Protein AF-A0A2A4T6I4-F1 (afdb_monomer_lite)

Foldseek 3Di:
DPPPPVVVVLVVVVVVLVVVLVVLVVCLVVVCVVCVVPPVCVVVNVVVSVVSVVVSVVSCCVRVVVLVVDDPVVVVVVVVVVVVVVVVVVVVVVVPVVVDD

Sequence (101 aa):
MEKAATKHEKNIVYIKIAVLLAVITAIEVAYPYLTEDIKGLHQLYMPILGGLSAIKFFIVVAYYMHLKFDPAVLKRIFAFSLSLAVLFVSALLLLFEVVEF

pLDDT: mean 79.91, std 13.35, range [47.19, 96.62]

Organism: NCBI:txid2024889

InterPro domains:
  IPR005171 Cytochrome C oxidase subunit IV, prokaryotes [PF03626] (16-89)

Radius of gyration: 19.41 Å; chains: 1; bounding box: 61×28×48 Å

Structure (mmCIF, N/CA/C/O backbone):
data_AF-A0A2A4T6I4-F1
#
_entry.id   AF-A0A2A4T6I4-F1
#
loop_
_atom_site.group_PDB
_atom_site.id
_atom_site.type_symbol
_atom_site.label_atom_id
_atom_site.label_alt_id
_atom_site.label_comp_id
_atom_site.label_asym_id
_atom_site.label_entity_id
_atom_site.label_seq_id
_atom_site.pdbx_PDB_ins_code
_atom_site.Cartn_x
_atom_site.Cartn_y
_atom_site.Cartn_z
_atom_site.occupancy
_atom_site.B_iso_or_equiv
_atom_site.auth_seq_id
_atom_site.auth_comp_id
_atom_site.auth_asym_id
_atom_site.auth_atom_id
_atom_site.pdbx_PDB_model_num
ATOM 1 N N . MET A 1 1 ? -35.434 -9.210 23.827 1.00 47.19 1 MET A N 1
ATOM 2 C CA . MET A 1 1 ? -34.503 -10.174 23.197 1.00 47.19 1 MET A CA 1
ATOM 3 C C . MET A 1 1 ? -34.000 -9.669 21.831 1.00 47.19 1 MET A C 1
ATOM 5 O O . MET A 1 1 ? -33.871 -10.443 20.899 1.00 47.19 1 MET A O 1
ATOM 9 N N . GLU A 1 2 ? -33.637 -8.384 21.702 1.00 53.34 2 GLU A N 1
ATOM 10 C CA . GLU A 1 2 ? -33.437 -7.727 20.387 1.00 53.34 2 GLU A CA 1
ATOM 11 C C . GLU A 1 2 ? -31.963 -7.446 20.012 1.00 53.34 2 GLU A C 1
ATOM 13 O O . GLU A 1 2 ? -31.667 -6.876 18.971 1.00 53.34 2 GLU A O 1
ATOM 18 N N . LYS A 1 3 ? -30.987 -7.857 20.832 1.00 52.97 3 LYS A N 1
ATOM 19 C CA . LYS A 1 3 ? -29.562 -7.515 20.611 1.00 52.97 3 LYS A CA 1
ATOM 20 C C . LYS A 1 3 ? -28.734 -8.566 19.854 1.00 52.97 3 LYS A C 1
ATOM 22 O O . LYS A 1 3 ? -27.542 -8.355 19.657 1.00 52.97 3 LYS A O 1
ATOM 27 N N . ALA A 1 4 ? -29.326 -9.681 19.425 1.00 49.50 4 ALA A N 1
ATOM 28 C CA . ALA A 1 4 ? -28.586 -10.750 18.741 1.00 49.50 4 ALA A CA 1
ATOM 29 C C . ALA A 1 4 ? -28.506 -10.578 17.209 1.00 49.50 4 ALA A C 1
ATOM 31 O O . ALA A 1 4 ? -27.539 -11.035 16.603 1.00 49.50 4 ALA A O 1
ATOM 32 N N . ALA A 1 5 ? -29.466 -9.886 16.582 1.00 48.69 5 ALA A N 1
ATOM 33 C CA . ALA A 1 5 ? -29.539 -9.768 15.121 1.00 48.69 5 ALA A CA 1
ATOM 34 C C . ALA A 1 5 ? -28.483 -8.812 14.521 1.00 48.69 5 ALA A C 1
ATOM 36 O O . ALA A 1 5 ? -27.946 -9.071 13.448 1.00 48.69 5 ALA A O 1
ATOM 37 N N . THR A 1 6 ? -28.092 -7.755 15.239 1.00 52.66 6 THR A N 1
ATOM 38 C CA . THR A 1 6 ? -27.197 -6.700 14.717 1.00 52.66 6 THR A CA 1
ATOM 39 C C . THR A 1 6 ? -25.721 -7.100 14.640 1.00 52.66 6 THR A C 1
ATOM 41 O O . THR A 1 6 ? -24.952 -6.534 13.862 1.00 52.66 6 THR A O 1
ATOM 44 N N . LYS A 1 7 ? -25.285 -8.098 15.420 1.00 49.62 7 LYS A N 1
ATOM 45 C CA . LYS A 1 7 ? -23.879 -8.540 15.428 1.00 49.62 7 LYS A CA 1
ATOM 46 C C . LYS A 1 7 ? -23.525 -9.373 14.191 1.00 49.62 7 LYS A C 1
ATOM 48 O O . LYS A 1 7 ? -22.371 -9.374 13.769 1.00 49.62 7 LYS A O 1
ATOM 53 N N . HIS A 1 8 ? -24.508 -10.059 13.605 1.00 50.06 8 HIS A N 1
ATOM 54 C CA . HIS A 1 8 ? -24.295 -10.925 12.447 1.00 50.06 8 HIS A CA 1
ATOM 55 C C . HIS A 1 8 ? -24.111 -10.118 11.152 1.00 50.06 8 HIS A C 1
ATOM 57 O O . HIS A 1 8 ? -23.230 -10.430 10.355 1.00 50.06 8 HIS A O 1
ATOM 63 N N . GLU A 1 9 ? -24.843 -9.012 10.988 1.00 57.75 9 GLU A N 1
ATOM 64 C CA . GLU A 1 9 ? -24.752 -8.157 9.795 1.00 57.75 9 GLU A CA 1
ATOM 65 C C . GLU A 1 9 ? -23.378 -7.494 9.634 1.00 57.75 9 GLU A C 1
ATOM 67 O O . GLU A 1 9 ? -22.838 -7.436 8.527 1.00 57.75 9 GLU A O 1
ATOM 72 N N . LYS A 1 10 ? -22.751 -7.073 10.743 1.00 58.41 10 LYS A N 1
ATOM 73 C CA . LYS A 1 10 ? -21.398 -6.499 10.714 1.00 58.41 10 LYS A CA 1
ATOM 74 C C . LYS A 1 10 ? -20.364 -7.517 10.220 1.00 58.41 10 LYS A C 1
ATOM 76 O O . LYS A 1 10 ? -19.498 -7.160 9.428 1.00 58.41 10 LYS A O 1
ATOM 81 N N . ASN A 1 11 ? -20.475 -8.783 10.627 1.00 64.12 11 ASN A N 1
ATOM 82 C CA . ASN A 1 11 ? -19.538 -9.841 10.228 1.00 64.12 11 ASN A CA 1
ATOM 83 C C . ASN A 1 11 ? -19.606 -10.139 8.723 1.00 64.12 11 ASN A C 1
ATOM 85 O O . ASN A 1 11 ? -18.579 -10.392 8.095 1.00 64.12 11 ASN A O 1
ATOM 89 N N . ILE A 1 12 ? -20.797 -10.044 8.129 1.00 74.75 12 ILE A N 1
ATOM 90 C CA . ILE A 1 12 ? -21.006 -10.290 6.697 1.00 74.75 12 ILE A CA 1
ATOM 91 C C . ILE A 1 12 ? -20.230 -9.277 5.841 1.00 74.75 12 ILE A C 1
ATOM 93 O O . ILE A 1 12 ? -19.711 -9.638 4.786 1.00 74.75 12 ILE A O 1
ATOM 97 N N . VAL A 1 13 ? -20.083 -8.027 6.294 1.00 79.06 13 VAL A N 1
ATOM 98 C CA . VAL A 1 13 ? -19.296 -7.007 5.578 1.00 79.06 13 VAL A CA 1
ATOM 99 C C . VAL A 1 13 ? -17.808 -7.368 5.547 1.00 79.06 13 VAL A C 1
ATOM 101 O O . VAL A 1 13 ? -17.192 -7.319 4.485 1.00 79.06 13 VAL A O 1
ATOM 104 N N . TYR A 1 14 ? -17.237 -7.795 6.676 1.00 79.25 14 TYR A N 1
ATOM 105 C CA . TYR A 1 14 ? -15.831 -8.216 6.738 1.00 79.25 14 TYR A CA 1
ATOM 106 C C . TYR A 1 14 ? -15.558 -9.469 5.907 1.00 79.25 14 TYR A C 1
ATOM 108 O O . TYR A 1 14 ? -14.509 -9.559 5.276 1.00 79.25 14 TYR A O 1
ATOM 116 N N . ILE A 1 15 ? -16.503 -10.410 5.864 1.00 83.94 15 ILE A N 1
ATOM 117 C CA . ILE A 1 15 ? -16.397 -11.609 5.023 1.00 83.94 15 ILE A CA 1
ATOM 118 C C . ILE A 1 15 ? -16.438 -11.229 3.538 1.00 83.94 15 ILE A C 1
ATOM 120 O O . ILE A 1 15 ? -15.621 -11.714 2.763 1.00 83.94 15 ILE A O 1
ATOM 124 N N . LYS A 1 16 ? -17.323 -10.310 3.130 1.00 85.94 16 LYS A N 1
ATOM 125 C CA . LYS A 1 16 ? -17.368 -9.811 1.744 1.00 85.94 16 LYS A CA 1
ATOM 126 C C . LYS A 1 16 ? -16.054 -9.148 1.325 1.00 85.94 16 LYS A C 1
ATOM 128 O O . LYS A 1 16 ? -15.577 -9.389 0.221 1.00 85.94 16 LYS A O 1
ATOM 133 N N . ILE A 1 17 ? -15.454 -8.348 2.209 1.00 88.12 17 ILE A N 1
ATOM 134 C CA . ILE A 1 17 ? -14.154 -7.711 1.956 1.00 88.12 17 ILE A CA 1
ATOM 135 C C . ILE A 1 17 ? -13.039 -8.765 1.889 1.00 88.12 17 ILE A C 1
ATOM 137 O O . ILE A 1 17 ? -12.182 -8.670 1.016 1.00 88.12 17 ILE A O 1
ATOM 141 N N . ALA A 1 18 ? -13.089 -9.804 2.732 1.00 84.88 18 ALA A N 1
ATOM 142 C CA . ALA A 1 18 ? -12.126 -10.910 2.704 1.00 84.88 18 ALA A CA 1
ATOM 143 C C . ALA A 1 18 ? -12.148 -11.622 1.353 1.00 84.88 18 ALA A C 1
ATOM 145 O O . ALA A 1 18 ? -11.105 -11.842 0.745 1.00 84.88 18 ALA A O 1
ATOM 146 N N . VAL A 1 19 ? -13.352 -11.945 0.872 1.00 91.19 19 VAL A N 1
ATOM 147 C CA . VAL A 1 19 ? -13.557 -12.603 -0.420 1.00 91.19 19 VAL A CA 1
ATOM 148 C C . VAL A 1 19 ? -13.083 -11.708 -1.560 1.00 91.19 19 VAL A C 1
ATOM 150 O O . VAL A 1 19 ? -12.377 -12.186 -2.442 1.00 91.19 19 VAL A O 1
ATOM 153 N N . LEU A 1 20 ? -13.393 -10.407 -1.525 1.00 90.50 20 LEU A N 1
ATOM 154 C CA . LEU A 1 20 ? -12.888 -9.452 -2.513 1.00 90.50 20 LEU A CA 1
ATOM 155 C C . LEU A 1 20 ? -11.354 -9.451 -2.553 1.00 90.50 20 LEU A C 1
ATOM 157 O O . LEU A 1 20 ? -10.772 -9.575 -3.626 1.00 90.50 20 LEU A O 1
ATOM 161 N N . LEU A 1 21 ? -10.692 -9.363 -1.397 1.00 89.56 21 LEU A N 1
ATOM 162 C CA . LEU A 1 21 ? -9.233 -9.424 -1.328 1.00 89.56 21 LEU A CA 1
ATOM 163 C C . LEU A 1 21 ? -8.676 -10.749 -1.838 1.00 89.56 21 LEU A C 1
ATOM 165 O O . LEU A 1 21 ? -7.683 -10.745 -2.560 1.00 89.56 21 LEU A O 1
ATOM 169 N N . ALA A 1 22 ? -9.311 -11.865 -1.487 1.00 89.19 22 ALA A N 1
ATOM 170 C CA . ALA A 1 22 ? -8.895 -13.182 -1.942 1.00 89.19 22 ALA A CA 1
ATOM 171 C C . ALA A 1 22 ? -8.968 -13.288 -3.471 1.00 89.19 22 ALA A C 1
ATOM 173 O O . ALA A 1 22 ? -8.026 -13.774 -4.089 1.00 89.19 22 ALA A O 1
ATOM 174 N N . VAL A 1 23 ? -10.031 -12.764 -4.089 1.00 92.69 23 VAL A N 1
ATOM 175 C CA . VAL A 1 23 ? -10.178 -12.712 -5.551 1.00 92.69 23 VAL A CA 1
ATOM 176 C C . VAL A 1 23 ? -9.109 -11.823 -6.181 1.00 92.69 23 VAL A C 1
ATOM 178 O O . VAL A 1 23 ? -8.444 -12.250 -7.121 1.00 92.69 23 VAL A O 1
ATOM 181 N N . ILE A 1 24 ? -8.878 -10.619 -5.645 1.00 90.38 24 ILE A N 1
ATOM 182 C CA . ILE A 1 24 ? -7.828 -9.724 -6.159 1.00 90.38 24 ILE A CA 1
ATOM 183 C C . ILE A 1 24 ? -6.444 -10.390 -6.036 1.00 90.38 24 ILE A C 1
ATOM 185 O O . ILE A 1 24 ? -5.584 -10.201 -6.890 1.00 90.38 24 ILE A O 1
ATOM 189 N N . THR A 1 25 ? -6.195 -11.178 -4.989 1.00 90.12 25 THR A N 1
ATOM 190 C CA . THR A 1 25 ? -4.941 -11.934 -4.818 1.00 90.12 25 THR A CA 1
ATOM 191 C C . THR A 1 25 ? -4.836 -13.133 -5.741 1.00 90.12 25 THR A C 1
ATOM 193 O O . THR A 1 25 ? -3.775 -13.335 -6.317 1.00 90.12 25 THR A O 1
ATOM 196 N N . ALA A 1 26 ? -5.917 -13.873 -5.968 1.00 89.62 26 ALA A N 1
ATOM 197 C CA . ALA A 1 26 ? -5.928 -14.938 -6.962 1.00 89.62 26 ALA A CA 1
ATOM 198 C C . ALA A 1 26 ? -5.627 -14.394 -8.367 1.00 89.62 26 ALA A C 1
ATOM 200 O O . ALA A 1 26 ? -4.829 -14.984 -9.085 1.00 89.62 26 ALA A O 1
ATOM 201 N N . ILE A 1 27 ? -6.199 -13.238 -8.726 1.00 88.31 27 ILE A N 1
ATOM 202 C CA . ILE A 1 27 ? -5.908 -12.553 -9.994 1.00 88.31 27 ILE A CA 1
ATOM 203 C C . ILE A 1 27 ? -4.443 -12.115 -10.045 1.00 88.31 27 ILE A C 1
ATOM 205 O O . ILE A 1 27 ? -3.781 -12.361 -11.043 1.00 88.31 27 ILE A O 1
ATOM 209 N N . GLU A 1 28 ? -3.924 -11.495 -8.984 1.00 87.12 28 GLU A N 1
ATOM 210 C CA . GLU A 1 28 ? -2.538 -11.011 -8.943 1.00 87.12 28 GLU A CA 1
ATOM 211 C C . GLU A 1 28 ? -1.518 -12.151 -9.069 1.00 87.12 28 GLU A C 1
ATOM 213 O O . GLU A 1 28 ? -0.516 -11.991 -9.754 1.00 87.12 28 GLU A O 1
ATOM 218 N N . VAL A 1 29 ? -1.794 -13.310 -8.463 1.00 86.81 29 VAL A N 1
ATOM 219 C CA . VAL A 1 29 ? -0.952 -14.506 -8.591 1.00 86.81 29 VAL A CA 1
ATOM 220 C C . VAL A 1 29 ? -1.112 -15.150 -9.965 1.00 86.81 29 VAL A C 1
ATOM 222 O O . VAL A 1 29 ? -0.115 -15.553 -10.544 1.00 86.81 29 VAL A O 1
ATOM 225 N N . ALA A 1 30 ? -2.328 -15.240 -10.510 1.00 85.44 30 ALA A N 1
ATOM 226 C CA . ALA A 1 30 ? -2.581 -15.855 -11.816 1.00 85.44 30 ALA A CA 1
ATOM 227 C C . ALA A 1 30 ? -2.079 -15.006 -12.997 1.00 85.44 30 ALA A C 1
ATOM 229 O O . ALA A 1 30 ? -1.705 -15.554 -14.030 1.00 85.44 30 ALA A O 1
ATOM 230 N N . TYR A 1 31 ? -2.069 -13.679 -12.854 1.00 83.38 31 TYR A N 1
ATOM 231 C CA . TYR A 1 31 ? -1.671 -12.740 -13.900 1.00 83.38 31 TYR A CA 1
ATOM 232 C C . TYR A 1 31 ? -0.268 -13.018 -14.475 1.00 83.38 31 TYR A C 1
ATOM 234 O O . TYR A 1 31 ? -0.191 -13.155 -15.696 1.00 83.38 31 TYR A O 1
ATOM 242 N N . PRO A 1 32 ? 0.811 -13.177 -13.675 1.00 78.44 32 PRO A N 1
ATOM 243 C CA . PRO A 1 32 ? 2.124 -13.572 -14.185 1.00 78.44 32 PRO A CA 1
ATOM 244 C C . PRO A 1 32 ? 2.072 -14.852 -15.016 1.00 78.44 32 PRO A C 1
ATOM 246 O O . PRO A 1 32 ? 2.453 -14.825 -16.180 1.00 78.44 32 PRO A O 1
ATOM 249 N N . TYR A 1 33 ? 1.499 -15.930 -14.473 1.00 80.00 33 TYR A N 1
ATOM 250 C CA . TYR A 1 33 ? 1.460 -17.230 -15.155 1.00 80.00 33 TYR A CA 1
ATOM 251 C C . TYR A 1 33 ? 0.716 -17.196 -16.497 1.00 80.00 33 TYR A C 1
ATOM 253 O O . TYR A 1 33 ? 1.030 -17.968 -17.393 1.00 80.00 33 TYR A O 1
ATOM 261 N N . LEU A 1 34 ? -0.284 -16.322 -16.647 1.00 75.62 34 LEU A N 1
ATOM 262 C CA . L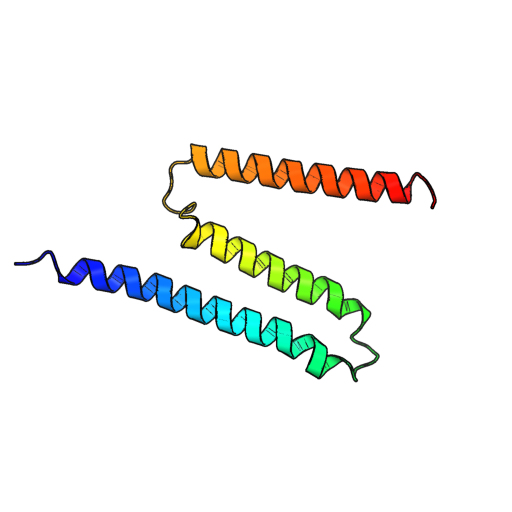EU A 1 34 ? -1.077 -16.204 -17.876 1.00 75.62 34 LEU A CA 1
ATOM 263 C C . LEU A 1 34 ? -0.503 -15.197 -18.884 1.00 75.62 34 LEU A C 1
ATOM 265 O O . LEU A 1 34 ? -0.913 -15.202 -20.044 1.00 75.62 34 LEU A O 1
ATOM 269 N N . THR A 1 35 ? 0.396 -14.307 -18.456 1.00 70.25 35 THR A N 1
ATOM 270 C CA . THR A 1 35 ? 0.961 -13.241 -19.305 1.00 70.25 35 THR A CA 1
ATOM 271 C C . THR A 1 35 ? 2.435 -13.440 -19.651 1.00 70.25 35 THR A C 1
ATOM 273 O O . THR A 1 35 ? 2.950 -12.695 -20.485 1.00 70.25 35 THR A O 1
ATOM 276 N N . GLU A 1 36 ? 3.087 -14.470 -19.099 1.00 65.00 36 GLU A N 1
ATOM 277 C CA . GLU A 1 36 ? 4.473 -14.863 -19.402 1.00 65.00 36 GLU A CA 1
ATOM 278 C C . GLU A 1 36 ? 4.749 -15.044 -20.910 1.00 65.00 36 GLU A C 1
ATOM 280 O O . GLU A 1 36 ? 5.814 -14.653 -21.387 1.00 65.00 36 GLU A O 1
ATOM 285 N N . ASP A 1 37 ? 3.777 -15.524 -21.694 1.00 62.00 37 ASP A N 1
ATOM 286 C CA . ASP A 1 37 ? 3.931 -15.729 -23.144 1.00 62.00 37 ASP A CA 1
ATOM 287 C C . ASP A 1 37 ? 3.747 -14.449 -23.993 1.00 62.00 37 ASP A C 1
ATOM 289 O O . ASP A 1 37 ? 4.053 -14.422 -25.192 1.00 62.00 37 ASP A O 1
ATOM 293 N N . ILE A 1 38 ? 3.266 -13.348 -23.403 1.00 64.62 38 ILE A N 1
ATOM 294 C CA . ILE A 1 38 ? 2.912 -12.117 -24.125 1.00 64.62 38 ILE A CA 1
ATOM 295 C C . ILE A 1 38 ? 4.086 -11.128 -24.072 1.00 64.62 38 ILE A C 1
ATOM 297 O O . ILE A 1 38 ? 4.138 -10.220 -23.241 1.00 64.62 38 ILE A O 1
ATOM 301 N N . LYS A 1 39 ? 5.018 -11.258 -25.027 1.00 58.03 39 LYS A N 1
ATOM 302 C CA . LYS A 1 39 ? 6.256 -10.448 -25.145 1.00 58.03 39 LYS A CA 1
ATOM 303 C C . LYS A 1 39 ? 6.075 -8.916 -25.147 1.00 58.03 39 LYS A C 1
ATOM 305 O O . LYS A 1 39 ? 7.053 -8.203 -24.956 1.00 58.03 39 LYS A O 1
ATOM 310 N N . GLY A 1 40 ? 4.861 -8.395 -25.345 1.00 62.72 40 GLY A N 1
ATOM 311 C CA . GLY A 1 40 ? 4.570 -6.952 -25.330 1.00 62.72 40 GLY A CA 1
ATOM 312 C C . GLY A 1 40 ? 4.134 -6.377 -23.977 1.00 62.72 40 GLY A C 1
ATOM 313 O O . GLY A 1 40 ? 4.177 -5.165 -23.798 1.00 62.72 40 GLY A O 1
ATOM 314 N N . LEU A 1 41 ? 3.721 -7.213 -23.015 1.00 60.19 41 LEU A N 1
ATOM 315 C CA . LEU A 1 41 ? 3.142 -6.750 -21.743 1.00 60.19 41 LEU A CA 1
ATOM 316 C C . LEU A 1 41 ? 4.144 -6.711 -20.580 1.00 60.19 41 LEU A C 1
ATOM 318 O O . LEU A 1 41 ? 3.809 -6.250 -19.489 1.00 60.19 41 LEU A O 1
ATOM 322 N N . HIS A 1 42 ? 5.384 -7.145 -20.814 1.00 63.94 42 HIS A N 1
ATOM 323 C CA . HIS A 1 42 ? 6.404 -7.305 -19.776 1.00 63.94 42 HIS A CA 1
ATOM 324 C C . HIS A 1 42 ? 6.754 -5.994 -19.049 1.00 63.94 42 HIS A C 1
ATOM 326 O O . HIS A 1 42 ? 6.929 -5.989 -17.836 1.00 63.94 42 HIS A O 1
ATOM 332 N N . GLN A 1 43 ? 6.786 -4.856 -19.749 1.00 67.38 43 GLN A N 1
ATOM 333 C CA . GLN A 1 43 ? 7.042 -3.555 -19.110 1.00 67.38 43 GLN A CA 1
ATOM 334 C C . GLN A 1 43 ? 5.863 -3.059 -18.262 1.00 67.38 43 GLN A C 1
ATOM 336 O O . GLN A 1 43 ? 6.064 -2.330 -17.293 1.00 67.38 43 GLN A O 1
ATOM 341 N N . LEU A 1 44 ? 4.634 -3.459 -18.599 1.00 70.56 44 LEU A N 1
ATOM 342 C CA . LEU A 1 44 ? 3.432 -3.043 -17.876 1.00 70.56 44 LEU A CA 1
ATOM 343 C C . LEU A 1 44 ? 3.099 -3.980 -16.701 1.00 70.56 44 LEU A C 1
ATOM 345 O O . LEU A 1 44 ? 2.338 -3.614 -15.811 1.00 70.56 44 LEU A O 1
ATOM 349 N N . TYR A 1 45 ? 3.714 -5.163 -16.659 1.00 76.00 45 TYR A N 1
ATOM 350 C CA . TYR A 1 45 ? 3.573 -6.150 -15.589 1.00 76.00 45 TYR A CA 1
ATOM 351 C C . TYR A 1 45 ? 3.899 -5.578 -14.199 1.00 76.00 45 TYR A C 1
ATOM 353 O O . TYR A 1 45 ? 3.068 -5.642 -13.292 1.00 76.00 45 TYR A O 1
ATOM 361 N N . MET A 1 46 ? 5.075 -4.960 -14.045 1.00 79.25 46 MET A N 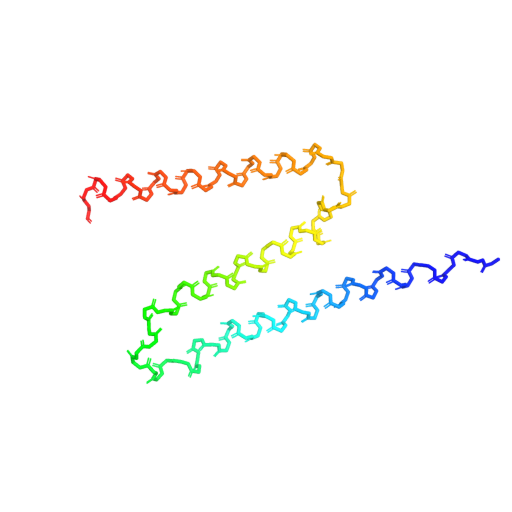1
ATOM 362 C CA . MET A 1 46 ? 5.520 -4.363 -12.778 1.00 79.25 46 MET A CA 1
ATOM 363 C C . MET A 1 46 ? 4.577 -3.273 -12.242 1.00 79.25 46 MET A C 1
ATOM 365 O O . MET A 1 46 ? 4.159 -3.382 -11.087 1.00 79.25 46 MET A O 1
ATOM 369 N N . PRO A 1 47 ? 4.190 -2.245 -13.025 1.00 82.81 47 PRO A N 1
ATOM 370 C CA . PRO A 1 47 ? 3.295 -1.208 -12.520 1.00 82.81 47 PRO A CA 1
ATOM 371 C C . PRO A 1 47 ? 1.876 -1.725 -12.242 1.00 82.81 47 PRO A C 1
ATOM 373 O O . PRO A 1 47 ? 1.245 -1.255 -11.296 1.00 82.81 47 PRO A O 1
ATOM 376 N N . ILE A 1 48 ? 1.375 -2.709 -13.001 1.00 84.81 48 ILE A N 1
ATOM 377 C CA . ILE A 1 48 ? 0.046 -3.301 -12.765 1.00 84.81 48 ILE A CA 1
ATOM 378 C C . ILE A 1 48 ? 0.009 -4.064 -11.440 1.00 84.81 48 ILE A C 1
ATOM 380 O O . ILE A 1 48 ? -0.893 -3.836 -10.632 1.00 84.81 48 ILE A O 1
ATOM 384 N N . LEU A 1 49 ? 0.990 -4.935 -11.192 1.00 85.56 49 LEU A N 1
ATOM 385 C CA . LEU A 1 49 ? 1.075 -5.672 -9.931 1.00 85.56 49 LEU A CA 1
ATOM 386 C C . LEU A 1 49 ? 1.314 -4.734 -8.748 1.00 85.56 49 LEU A C 1
ATOM 388 O O . LEU A 1 49 ? 0.634 -4.840 -7.732 1.00 85.56 49 LEU A O 1
ATOM 392 N N . GLY A 1 50 ? 2.206 -3.751 -8.903 1.00 86.62 50 GLY A N 1
ATOM 393 C CA . GLY A 1 50 ? 2.410 -2.716 -7.890 1.00 86.62 50 GLY A CA 1
ATOM 394 C C . GLY A 1 50 ? 1.114 -1.965 -7.561 1.00 86.62 50 GLY A C 1
ATOM 395 O O . GLY A 1 50 ? 0.790 -1.765 -6.389 1.00 86.62 50 GLY A O 1
ATOM 396 N N . GLY A 1 51 ? 0.323 -1.616 -8.580 1.00 88.44 51 GLY A N 1
ATOM 397 C CA . GLY A 1 51 ? -0.985 -0.980 -8.417 1.00 88.44 51 GLY A CA 1
ATOM 398 C C . GLY A 1 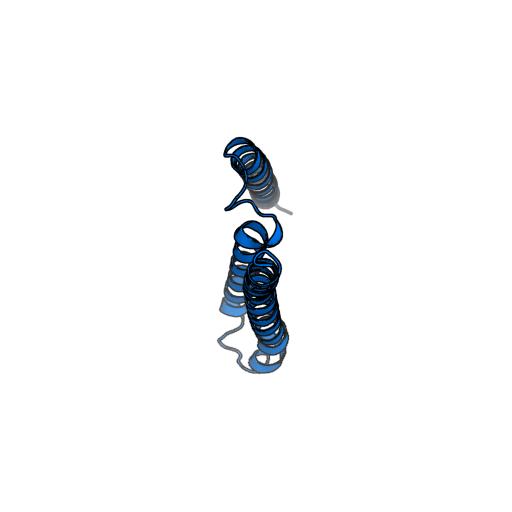51 ? -2.009 -1.870 -7.705 1.00 88.44 51 GLY A C 1
ATOM 399 O O . GLY A 1 51 ? -2.675 -1.419 -6.772 1.00 88.44 51 GLY A O 1
ATOM 400 N N . LEU A 1 52 ? -2.115 -3.145 -8.090 1.00 86.94 52 LEU A N 1
ATOM 401 C CA . LEU A 1 52 ? -2.994 -4.135 -7.449 1.00 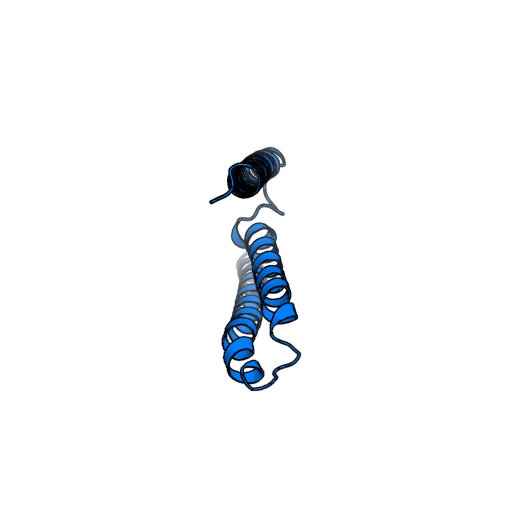86.94 52 LEU A CA 1
ATOM 402 C C . LEU A 1 52 ? -2.645 -4.349 -5.970 1.00 86.94 52 LEU A C 1
ATOM 404 O O . LEU A 1 52 ? -3.540 -4.362 -5.116 1.00 86.94 52 LEU A O 1
ATOM 408 N N . SER A 1 53 ? -1.355 -4.454 -5.658 1.00 87.81 53 SER A N 1
ATOM 409 C CA . SER A 1 53 ? -0.843 -4.540 -4.292 1.00 87.81 53 SER A CA 1
ATOM 410 C C . SER A 1 53 ? -1.151 -3.277 -3.481 1.00 87.81 53 SER A C 1
ATOM 412 O O . SER A 1 53 ? -1.640 -3.377 -2.352 1.00 87.81 53 SER A O 1
ATOM 414 N N . ALA A 1 54 ? -0.966 -2.086 -4.063 1.00 90.75 54 ALA A N 1
ATOM 415 C CA . ALA A 1 54 ? -1.309 -0.823 -3.409 1.00 90.75 54 ALA A CA 1
ATOM 416 C C . ALA A 1 54 ? -2.810 -0.735 -3.087 1.00 90.75 54 ALA A C 1
ATOM 418 O O . ALA A 1 54 ? -3.186 -0.412 -1.960 1.00 90.75 54 ALA A O 1
ATOM 419 N N . ILE A 1 55 ? -3.684 -1.087 -4.036 1.00 91.06 55 ILE A N 1
ATOM 420 C CA . ILE A 1 55 ? -5.140 -1.093 -3.827 1.00 91.06 55 ILE A CA 1
ATOM 421 C C . ILE A 1 55 ? -5.514 -2.021 -2.669 1.00 91.06 55 ILE A C 1
ATOM 423 O O . ILE A 1 55 ? -6.272 -1.628 -1.779 1.00 91.06 55 ILE A O 1
ATOM 427 N N . LYS A 1 56 ? -4.961 -3.237 -2.639 1.00 88.50 56 LYS A N 1
ATOM 428 C CA . LYS A 1 56 ? -5.215 -4.180 -1.545 1.00 88.50 56 LYS A CA 1
ATOM 429 C C . LYS A 1 56 ? -4.769 -3.624 -0.207 1.00 88.50 56 LYS A C 1
ATOM 431 O O . LYS A 1 56 ? -5.551 -3.667 0.741 1.00 88.50 56 LYS A O 1
ATOM 436 N N . PHE A 1 57 ? -3.575 -3.043 -0.144 1.00 89.88 57 PHE A N 1
ATOM 437 C CA . PHE A 1 57 ? -3.086 -2.382 1.059 1.00 89.88 57 PHE A CA 1
ATOM 438 C C . PHE A 1 57 ? -4.070 -1.313 1.559 1.00 89.88 57 PHE A C 1
ATOM 440 O O . PHE A 1 57 ? -4.459 -1.341 2.726 1.00 89.88 57 PHE A O 1
ATOM 447 N N . PHE A 1 58 ? -4.571 -0.441 0.678 1.00 89.44 58 PHE A N 1
ATOM 448 C CA . PHE A 1 58 ? -5.569 0.569 1.049 1.00 89.44 58 PHE A CA 1
ATOM 449 C C . PHE A 1 58 ? -6.868 -0.039 1.589 1.00 89.44 58 PHE A C 1
ATOM 451 O O . PHE A 1 58 ? -7.397 0.445 2.593 1.00 89.44 58 PHE A O 1
ATOM 458 N N . ILE A 1 59 ? -7.381 -1.106 0.968 1.00 87.06 59 ILE A N 1
ATOM 459 C CA . ILE A 1 59 ? -8.600 -1.782 1.436 1.00 87.06 59 ILE A CA 1
ATOM 460 C C . ILE A 1 59 ? -8.368 -2.404 2.825 1.00 87.06 59 ILE A C 1
ATOM 462 O O . ILE A 1 59 ? -9.219 -2.254 3.706 1.00 87.06 59 ILE A O 1
ATOM 466 N N . VAL A 1 60 ? -7.214 -3.041 3.059 1.00 88.25 60 VAL A N 1
ATOM 467 C CA . VAL A 1 60 ? -6.851 -3.607 4.373 1.00 88.25 60 VAL A CA 1
ATOM 468 C C . VAL A 1 60 ? -6.779 -2.518 5.433 1.00 88.25 60 VAL A C 1
ATOM 470 O O . VAL A 1 60 ? -7.395 -2.647 6.489 1.00 88.25 60 VAL A O 1
ATOM 473 N N . VAL A 1 61 ? -6.080 -1.421 5.152 1.00 86.56 61 VAL A N 1
ATOM 474 C CA . VAL A 1 61 ? -5.924 -0.314 6.102 1.00 86.56 61 VAL A CA 1
ATOM 475 C C . VAL A 1 61 ? -7.275 0.332 6.421 1.00 86.56 61 VAL A C 1
ATOM 477 O O . VAL A 1 61 ? -7.592 0.585 7.583 1.00 86.56 61 VAL A O 1
ATOM 480 N N . ALA A 1 62 ? -8.109 0.569 5.408 1.00 82.31 62 ALA A N 1
ATOM 481 C CA . ALA A 1 62 ? -9.401 1.215 5.597 1.00 82.31 62 ALA A CA 1
ATOM 482 C C . ALA A 1 62 ? -10.387 0.354 6.404 1.00 82.31 62 ALA A C 1
ATOM 484 O O . ALA A 1 62 ? -11.104 0.891 7.252 1.00 82.31 62 ALA A O 1
ATOM 485 N N . TYR A 1 63 ? -10.437 -0.959 6.147 1.00 80.69 63 TYR A N 1
ATOM 486 C CA . TYR A 1 63 ? -11.472 -1.838 6.699 1.00 80.69 63 TYR A CA 1
ATOM 487 C C . TYR A 1 63 ? -10.979 -2.788 7.797 1.00 80.69 63 TYR A C 1
ATOM 489 O O . TYR A 1 63 ? -11.654 -2.898 8.820 1.00 80.69 63 TYR A O 1
ATOM 497 N N . TYR A 1 64 ? -9.824 -3.442 7.633 1.00 76.25 64 TYR A N 1
ATOM 498 C CA . TYR A 1 64 ? -9.284 -4.400 8.612 1.00 76.25 64 TYR A CA 1
ATOM 499 C C . TYR A 1 64 ? -8.431 -3.764 9.704 1.00 76.25 64 TYR A C 1
ATOM 501 O O . TYR A 1 64 ? -8.436 -4.265 10.821 1.00 76.25 64 TYR A O 1
ATOM 509 N N . MET A 1 65 ? -7.733 -2.660 9.421 1.00 80.25 65 MET A N 1
ATOM 510 C CA . MET A 1 65 ? -7.065 -1.879 10.472 1.00 80.25 65 MET A CA 1
ATOM 511 C C . MET A 1 65 ? -8.004 -0.873 11.142 1.00 80.25 65 MET A C 1
ATOM 513 O O . MET A 1 65 ? -7.567 -0.125 12.003 1.00 80.25 65 MET A O 1
ATOM 517 N N . HIS A 1 66 ? -9.293 -0.885 10.780 1.00 70.62 66 HIS A N 1
ATOM 518 C CA . HIS A 1 66 ? -10.364 -0.075 11.373 1.00 70.62 66 HIS A CA 1
ATOM 519 C C . HIS A 1 66 ? -10.176 1.445 11.249 1.00 70.62 66 HIS A C 1
ATOM 521 O O . HIS A 1 66 ? -11.013 2.199 11.740 1.00 70.62 66 HIS A O 1
ATOM 527 N N . LEU A 1 67 ? -9.180 1.909 10.486 1.00 72.81 67 LEU A N 1
ATOM 528 C CA . LEU A 1 67 ? -8.801 3.318 10.377 1.00 72.81 67 LEU A CA 1
ATOM 529 C C . LEU A 1 67 ? -9.964 4.227 9.937 1.00 72.81 67 LEU A C 1
ATOM 531 O O . LEU A 1 67 ? -10.054 5.396 10.322 1.00 72.81 67 LEU A O 1
ATOM 535 N N . LYS A 1 68 ? -10.898 3.690 9.139 1.00 67.88 68 LYS A N 1
ATOM 536 C CA . LYS A 1 68 ? -12.129 4.391 8.746 1.00 67.88 68 LYS A CA 1
ATOM 537 C C . LYS A 1 68 ? -13.014 4.739 9.952 1.00 67.88 68 LYS A C 1
ATOM 539 O O . LYS A 1 68 ? -13.591 5.825 9.965 1.00 67.88 68 LYS A O 1
ATOM 544 N N . PHE A 1 69 ? -13.089 3.853 10.942 1.00 70.94 69 PHE A N 1
ATOM 545 C CA . PHE A 1 69 ? -13.928 3.956 12.142 1.00 70.94 69 PHE A CA 1
ATOM 546 C C . PHE A 1 69 ? -13.178 4.476 13.379 1.00 70.94 69 PHE A C 1
ATOM 548 O O . PHE A 1 69 ? -13.818 4.845 14.359 1.00 70.94 69 PHE A O 1
ATOM 555 N N . ASP A 1 70 ? -11.849 4.534 13.323 1.00 76.75 70 ASP A N 1
ATOM 556 C CA . ASP A 1 70 ? -11.001 5.022 14.408 1.00 76.75 70 ASP A CA 1
ATOM 557 C C . ASP A 1 70 ? -10.934 6.559 14.512 1.00 76.75 70 ASP A C 1
ATOM 559 O O . ASP A 1 70 ? -11.188 7.286 13.537 1.00 76.75 70 ASP A O 1
ATOM 563 N N . PRO A 1 71 ? -10.546 7.090 15.690 1.00 82.94 71 PRO A N 1
ATOM 564 C CA . PRO A 1 71 ? -10.302 8.514 15.889 1.00 82.94 71 PRO A CA 1
ATOM 565 C C . PRO A 1 71 ? -9.203 9.054 14.962 1.00 82.94 71 PRO A C 1
ATOM 567 O O . PRO A 1 71 ? -8.234 8.374 14.623 1.00 82.94 71 PRO A O 1
ATOM 570 N N . ALA A 1 72 ? -9.326 10.333 14.589 1.00 82.06 72 ALA A N 1
ATOM 571 C CA . ALA A 1 72 ? -8.435 11.006 13.635 1.00 82.06 72 ALA A CA 1
ATOM 572 C C . ALA A 1 72 ? -6.940 10.940 14.005 1.00 82.06 72 ALA A C 1
ATOM 574 O O . ALA A 1 72 ? -6.090 11.004 13.119 1.00 82.06 72 ALA A O 1
ATOM 575 N N . VAL A 1 73 ? -6.620 10.782 15.292 1.00 85.38 73 VAL A N 1
ATOM 576 C CA . VAL A 1 73 ? -5.247 10.643 15.796 1.00 85.38 73 VAL A CA 1
ATOM 577 C C . VAL A 1 73 ? -4.579 9.371 15.264 1.00 85.38 73 VAL A C 1
ATOM 579 O O . VAL A 1 73 ? -3.473 9.455 14.737 1.00 85.38 73 VAL A O 1
ATOM 582 N N . LEU A 1 74 ? -5.260 8.218 15.309 1.00 83.56 74 LEU A N 1
ATOM 583 C CA . LEU A 1 74 ? -4.706 6.952 14.811 1.00 83.56 74 LEU A CA 1
ATOM 584 C C . LEU A 1 74 ? -4.473 7.000 13.298 1.00 83.56 74 LEU A C 1
ATOM 586 O O . LEU A 1 74 ? -3.423 6.576 12.819 1.00 83.56 74 LEU A O 1
ATOM 590 N N . LYS A 1 75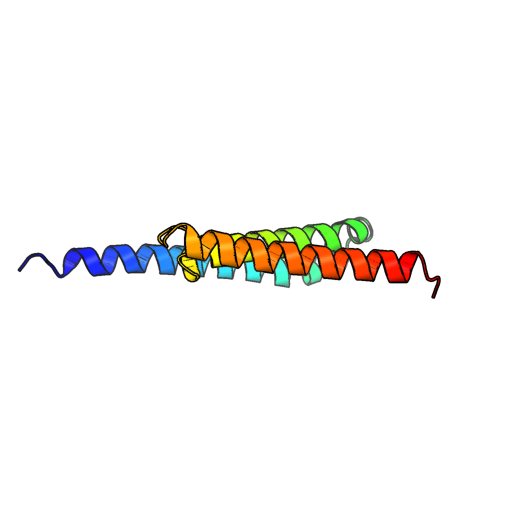 ? -5.395 7.621 12.548 1.00 85.38 75 LYS A N 1
ATOM 591 C CA . LYS A 1 75 ? -5.223 7.815 11.098 1.00 85.38 75 LYS A CA 1
ATOM 592 C C . LYS A 1 75 ? -4.012 8.677 10.771 1.00 85.38 75 LYS A C 1
ATOM 594 O O . LYS A 1 75 ? -3.287 8.370 9.833 1.00 85.38 75 LYS A O 1
ATOM 599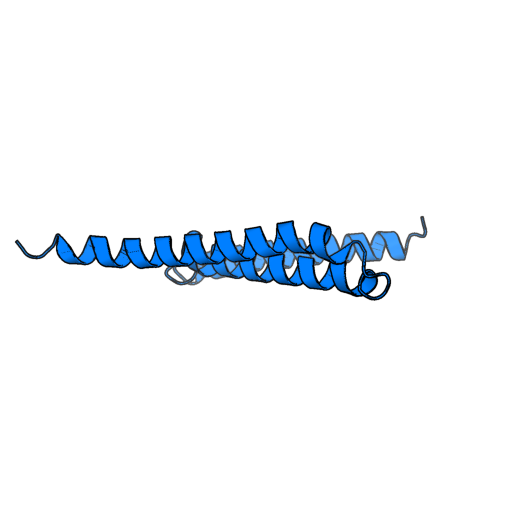 N N . ARG A 1 76 ? -3.793 9.752 11.538 1.00 86.69 76 ARG A N 1
ATOM 600 C CA . ARG A 1 76 ? -2.654 10.661 11.346 1.00 86.69 76 ARG A CA 1
ATOM 601 C C . ARG A 1 76 ? -1.327 9.988 11.669 1.00 86.69 76 ARG A C 1
ATOM 603 O O . ARG A 1 76 ? -0.394 10.154 10.898 1.00 86.69 76 ARG A O 1
ATOM 610 N N . ILE A 1 77 ? -1.251 9.212 12.751 1.00 90.56 77 ILE A N 1
ATOM 611 C CA . ILE A 1 77 ? -0.032 8.471 13.112 1.00 90.56 77 ILE A CA 1
ATOM 612 C C . ILE A 1 77 ? 0.313 7.448 12.024 1.00 90.56 77 ILE A C 1
ATOM 614 O O . ILE A 1 77 ? 1.459 7.390 11.587 1.00 90.56 77 ILE A O 1
ATOM 618 N N . PHE A 1 78 ? -0.679 6.700 11.534 1.00 88.12 78 PHE A N 1
ATOM 619 C CA . PHE A 1 78 ? -0.482 5.749 10.441 1.00 88.12 78 PHE A CA 1
ATOM 620 C C . PHE A 1 78 ? -0.060 6.437 9.133 1.00 88.12 78 PHE A C 1
ATOM 622 O O . PHE A 1 78 ? 0.882 6.011 8.473 1.00 88.12 78 PHE A O 1
ATOM 629 N N . ALA A 1 79 ? -0.731 7.529 8.757 1.00 89.06 79 ALA A N 1
ATOM 630 C CA . ALA A 1 79 ? -0.377 8.286 7.559 1.00 89.06 79 ALA A CA 1
ATOM 631 C C . ALA A 1 79 ? 1.025 8.907 7.663 1.00 89.06 79 ALA A C 1
ATOM 633 O O . ALA A 1 79 ? 1.743 8.966 6.666 1.00 89.06 79 ALA A O 1
ATOM 634 N N . PHE A 1 80 ? 1.426 9.342 8.861 1.00 93.75 80 PHE A N 1
ATOM 635 C CA . PHE A 1 80 ? 2.759 9.870 9.124 1.00 93.75 80 PHE A CA 1
ATOM 636 C C . PHE A 1 80 ? 3.833 8.796 8.947 1.00 93.75 80 PHE A C 1
ATOM 638 O O . PHE A 1 80 ? 4.778 9.019 8.197 1.00 93.75 80 PHE A O 1
ATOM 645 N N . SER A 1 81 ? 3.675 7.620 9.565 1.00 92.31 81 SER A N 1
ATOM 646 C CA . SER A 1 81 ? 4.646 6.530 9.411 1.00 92.31 81 SER A CA 1
ATOM 647 C C . SER A 1 81 ? 4.713 6.014 7.971 1.00 92.31 81 SER A C 1
ATOM 649 O O . SER A 1 81 ? 5.808 5.760 7.475 1.00 92.31 81 SER A O 1
ATOM 651 N N . LEU A 1 82 ? 3.578 5.935 7.268 1.00 92.81 82 LEU A N 1
ATOM 652 C CA . LEU A 1 82 ? 3.538 5.563 5.852 1.00 92.81 82 LEU A CA 1
ATOM 653 C C . LEU A 1 82 ? 4.253 6.595 4.968 1.00 92.81 82 LEU A C 1
ATOM 655 O O . LEU A 1 82 ? 5.064 6.223 4.125 1.00 92.81 82 LEU A O 1
ATOM 659 N N . SER A 1 83 ? 3.993 7.888 5.180 1.00 94.00 83 SER A N 1
ATOM 660 C CA . SER A 1 83 ? 4.652 8.965 4.423 1.00 94.00 83 SER A CA 1
ATOM 661 C C . SER A 1 83 ? 6.153 8.988 4.688 1.00 94.00 83 SER A C 1
ATOM 663 O O . SER A 1 83 ? 6.941 9.165 3.764 1.00 94.00 83 SER A O 1
ATOM 665 N N . LEU A 1 84 ? 6.553 8.758 5.942 1.00 96.50 84 LEU A N 1
ATOM 666 C CA . LEU A 1 84 ? 7.953 8.663 6.325 1.00 96.50 84 LEU A CA 1
ATOM 667 C C . LEU A 1 84 ? 8.629 7.472 5.635 1.00 96.50 84 LEU A C 1
ATOM 669 O O . LEU A 1 84 ? 9.691 7.643 5.049 1.00 96.50 84 LEU A O 1
ATOM 673 N N . ALA A 1 85 ? 7.999 6.294 5.618 1.00 94.06 85 ALA A N 1
ATOM 674 C CA . ALA A 1 85 ? 8.524 5.121 4.920 1.00 94.06 85 ALA A CA 1
ATOM 675 C C . ALA A 1 85 ? 8.708 5.373 3.414 1.00 94.06 85 ALA A C 1
ATOM 677 O O . ALA A 1 85 ? 9.774 5.087 2.873 1.00 94.06 85 ALA A O 1
ATOM 678 N N . VAL A 1 86 ? 7.708 5.963 2.748 1.00 93.94 86 VAL A N 1
ATOM 679 C CA . VAL A 1 86 ? 7.793 6.315 1.320 1.00 93.94 86 VAL A CA 1
ATOM 680 C C . VAL A 1 86 ? 8.918 7.317 1.069 1.00 93.94 86 VAL A C 1
ATOM 682 O O . VAL A 1 86 ? 9.666 7.154 0.107 1.00 93.94 86 VAL A O 1
ATOM 685 N N . LEU A 1 87 ? 9.079 8.313 1.944 1.00 96.31 87 LEU A N 1
ATOM 686 C CA . LEU A 1 87 ? 10.145 9.307 1.846 1.00 96.31 87 LEU A CA 1
ATOM 687 C C . LEU A 1 87 ? 11.520 8.650 1.974 1.00 96.31 87 LEU A C 1
ATOM 689 O O . LEU A 1 87 ? 12.375 8.889 1.130 1.00 96.31 87 LEU A O 1
ATOM 693 N N . PHE A 1 88 ? 11.723 7.794 2.978 1.00 96.62 88 PHE A N 1
ATOM 694 C CA . PHE A 1 88 ? 12.992 7.091 3.171 1.00 96.62 88 PHE A CA 1
ATOM 695 C C . PHE A 1 88 ? 13.326 6.169 1.999 1.00 96.62 88 PHE A C 1
ATOM 697 O O . PHE A 1 88 ? 14.444 6.220 1.498 1.00 96.62 88 PHE A O 1
ATOM 704 N N . VAL A 1 89 ? 12.370 5.363 1.526 1.00 93.94 89 VAL A N 1
ATOM 705 C CA . VAL A 1 89 ? 12.593 4.478 0.371 1.00 93.94 89 VAL A CA 1
ATOM 706 C C . VAL A 1 89 ? 12.919 5.296 -0.876 1.00 93.94 89 VAL A C 1
ATOM 708 O O . VAL A 1 89 ? 13.899 5.001 -1.550 1.00 93.94 89 VAL A O 1
ATOM 711 N N . SER A 1 90 ? 12.160 6.359 -1.151 1.00 92.88 90 SER A N 1
ATOM 712 C CA . SER A 1 90 ? 12.421 7.243 -2.295 1.00 92.88 90 SER A CA 1
ATOM 713 C C . SER A 1 90 ? 13.791 7.913 -2.190 1.00 92.88 90 SER A C 1
ATOM 715 O O . SER A 1 90 ? 14.524 7.965 -3.170 1.00 92.88 90 SER A O 1
ATOM 717 N N . ALA A 1 91 ? 14.170 8.381 -0.999 1.00 93.94 91 ALA A N 1
ATOM 718 C CA . ALA A 1 91 ? 15.475 8.985 -0.758 1.00 93.94 91 ALA A CA 1
ATOM 719 C C . ALA A 1 91 ? 16.621 7.984 -0.961 1.00 93.94 91 ALA A C 1
ATOM 721 O O . ALA A 1 91 ? 17.637 8.351 -1.538 1.00 93.94 91 ALA A O 1
ATOM 722 N N . LEU A 1 92 ? 16.458 6.728 -0.529 1.00 93.50 92 LEU A N 1
ATOM 723 C CA . LEU A 1 92 ? 17.443 5.670 -0.776 1.00 93.50 92 LEU A CA 1
ATOM 724 C C . LEU A 1 92 ? 17.554 5.328 -2.264 1.00 93.50 92 LEU A C 1
ATOM 726 O O . LEU A 1 92 ? 18.664 5.181 -2.759 1.00 93.50 92 LEU A O 1
ATOM 730 N N . LEU A 1 93 ? 16.428 5.220 -2.976 1.00 91.44 93 LEU A N 1
ATOM 731 C CA . LEU A 1 93 ? 16.429 4.957 -4.418 1.00 91.44 93 LEU A CA 1
ATOM 732 C C . LEU A 1 93 ? 17.145 6.077 -5.181 1.00 91.44 93 LEU A C 1
ATOM 734 O O . LEU A 1 93 ? 18.023 5.790 -5.985 1.00 91.44 93 LEU A O 1
ATOM 738 N N . LEU A 1 94 ? 16.843 7.340 -4.860 1.00 92.44 94 LEU A N 1
ATOM 739 C CA . LEU A 1 94 ? 17.544 8.495 -5.427 1.00 92.44 94 LEU A CA 1
ATOM 740 C C . LEU A 1 94 ? 19.026 8.504 -5.051 1.00 92.44 94 LEU A C 1
ATOM 742 O O . LEU A 1 94 ? 19.861 8.847 -5.878 1.00 92.44 94 LEU A O 1
ATOM 746 N N . LEU A 1 95 ? 19.368 8.129 -3.816 1.00 92.88 95 LEU A N 1
ATOM 747 C CA . LEU A 1 95 ? 20.760 8.036 -3.391 1.00 92.88 95 LEU A CA 1
ATOM 748 C C . LEU A 1 95 ? 21.518 6.983 -4.205 1.00 92.88 95 LEU A C 1
ATOM 750 O O . LEU A 1 95 ? 22.631 7.267 -4.616 1.00 92.88 95 LEU A O 1
ATOM 754 N N . PHE A 1 96 ? 20.943 5.805 -4.456 1.00 91.19 96 PHE A N 1
ATOM 755 C CA . PHE A 1 96 ? 21.581 4.765 -5.274 1.00 91.19 96 PHE A CA 1
ATOM 756 C C . PHE A 1 96 ? 21.609 5.090 -6.769 1.00 91.19 96 PHE A C 1
ATOM 758 O O . PHE A 1 96 ? 22.491 4.613 -7.467 1.00 91.19 96 PHE A O 1
ATOM 765 N N . GLU A 1 97 ? 20.679 5.902 -7.267 1.00 87.31 97 GLU A N 1
ATOM 766 C CA . GLU A 1 97 ? 20.736 6.412 -8.640 1.00 87.31 97 GLU A CA 1
ATOM 767 C C . GLU A 1 97 ? 21.812 7.500 -8.797 1.00 87.31 97 GLU A C 1
ATOM 769 O O . GLU A 1 97 ? 22.524 7.535 -9.794 1.00 87.31 97 GLU A O 1
ATOM 774 N N . VAL A 1 98 ? 21.961 8.380 -7.799 1.00 80.44 98 VAL A N 1
ATOM 775 C CA . VAL A 1 98 ? 22.965 9.460 -7.791 1.00 80.44 98 VAL A CA 1
ATOM 776 C C . VAL A 1 98 ? 24.371 8.940 -7.485 1.00 80.44 98 VAL A C 1
ATOM 778 O O . VAL A 1 98 ? 25.355 9.437 -8.031 1.00 80.44 98 VAL A O 1
ATOM 781 N N . VAL A 1 99 ? 24.484 7.972 -6.580 1.00 78.19 99 VAL A N 1
ATOM 782 C CA . VAL A 1 99 ? 25.730 7.275 -6.265 1.00 78.19 99 VAL A CA 1
ATOM 783 C C . VAL A 1 99 ? 25.811 6.101 -7.231 1.00 78.19 99 VAL A C 1
ATOM 785 O O . VAL A 1 99 ? 25.411 5.001 -6.871 1.00 78.19 99 VAL A O 1
ATOM 788 N N . GLU A 1 100 ? 26.240 6.363 -8.471 1.00 61.97 100 GLU A N 1
ATOM 789 C CA . GLU A 1 100 ? 26.323 5.347 -9.529 1.00 61.97 100 GLU A CA 1
ATOM 790 C C . GLU A 1 100 ? 26.982 4.054 -9.017 1.00 61.97 100 GLU A C 1
ATOM 792 O O . GLU A 1 100 ? 28.163 4.044 -8.652 1.00 61.97 100 GLU A O 1
ATOM 797 N N . PHE A 1 101 ? 26.204 2.970 -9.002 1.00 55.31 101 PHE A N 1
ATOM 798 C CA . PHE A 1 101 ? 26.652 1.597 -8.781 1.00 55.31 101 PHE A CA 1
ATOM 799 C C . PHE A 1 101 ? 26.261 0.726 -9.971 1.00 55.31 101 PHE A C 1
ATOM 801 O O . PHE A 1 101 ? 25.100 0.836 -10.429 1.00 55.31 101 PHE A O 1
#

Secondary structure (DSSP, 8-state):
--SSHHHHHHHHHHHHHHHHHHHHHHHHHHHHHHHTT-TTSHHHHHHHHHHHHHHHHHHIIIIIS-TTTS-HHHHHHHHHHHHHHHHHHHHHHHHHHHS--